Protein AF-A0A4Z2DL48-F1 (afdb_monomer)

Foldseek 3Di:
DDDDDDDDDDDPVVVPDDLVVVLVVCVVVVNDPVVSVVVVVVVPPDDDDDD

pLDDT: mean 89.33, std 10.44, range [63.72, 98.31]

Mean predicted aligned error: 6.42 Å

Solvent-accessible surface area (backbone atoms only — not comparable to full-atom 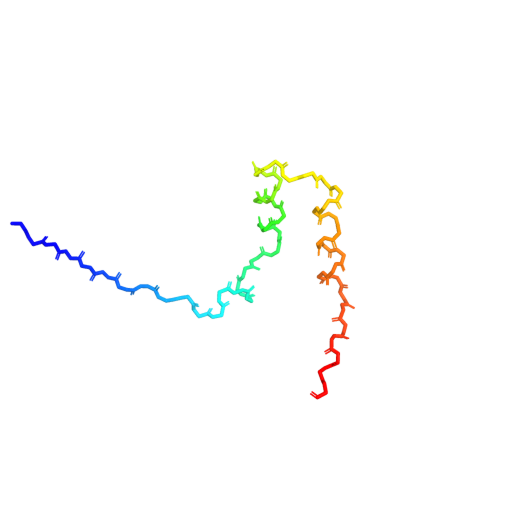values): 3542 Å² total; per-residue (Å²): 133,89,86,86,85,83,90,85,83,67,81,58,60,80,77,69,53,56,64,70,5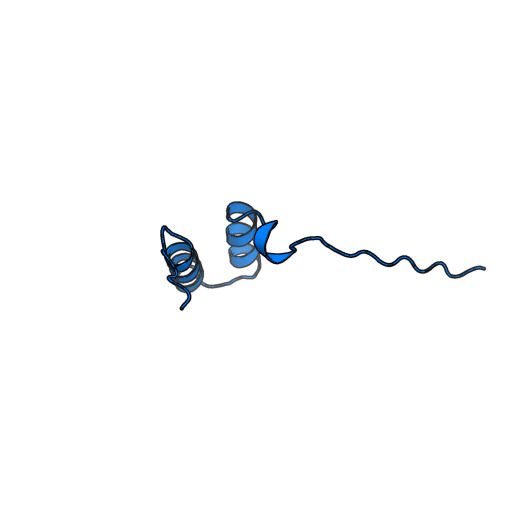9,50,55,51,51,42,51,74,71,65,51,57,66,73,58,55,51,51,53,52,52,66,70,52,88,66,84,80,81,81,131

Secondary structure (DSSP, 8-state):
-PPP------TTTTTSS-HHHHHHHHHHTT--HHHHHHHHHHHSS------

Nearest PDB structures (foldseek):
  1g5c-assembly2_D  TM=7.319E-01  e=1.412E+00  Methanothermobacter thermautotrophicus

Organism: Schistosoma japonicum (NCBI:txid6182)

Sequence (51 aa):
RPTIVVFLDLKAAFDSVDRKVLWQCLSLKGVPKKYINLIQALYSKTTGRVR

Structure (mmCIF, N/CA/C/O backbone):
data_AF-A0A4Z2DL48-F1
#
_entry.id   AF-A0A4Z2DL48-F1
#
loop_
_atom_site.group_PDB
_atom_site.id
_atom_site.type_symbol
_atom_site.label_atom_id
_atom_site.label_alt_id
_atom_site.label_comp_id
_atom_site.label_asym_id
_atom_site.label_entity_id
_atom_site.label_seq_id
_atom_site.pdbx_PDB_ins_code
_atom_site.Cartn_x
_atom_site.Cartn_y
_atom_site.Cartn_z
_atom_site.occupancy
_atom_site.B_iso_or_equiv
_atom_site.auth_seq_id
_atom_site.auth_comp_id
_atom_site.auth_asym_id
_atom_site.auth_atom_id
_atom_site.pdbx_PDB_model_num
ATOM 1 N N . ARG A 1 1 ? 10.978 5.449 -38.227 1.00 80.81 1 ARG A N 1
ATOM 2 C CA . ARG A 1 1 ? 11.038 5.789 -36.783 1.00 80.81 1 ARG A CA 1
ATOM 3 C C . ARG A 1 1 ? 11.301 4.493 -36.031 1.00 80.81 1 ARG A C 1
ATOM 5 O O . ARG A 1 1 ? 10.512 3.580 -36.236 1.00 80.81 1 ARG A O 1
ATOM 12 N N . PRO A 1 2 ? 12.400 4.358 -35.275 1.00 81.69 2 PRO A N 1
ATOM 13 C CA . PRO A 1 2 ? 12.661 3.132 -34.531 1.00 81.69 2 PRO A CA 1
ATOM 14 C C . PRO A 1 2 ? 11.747 3.049 -33.303 1.00 81.69 2 PRO A C 1
ATOM 16 O O . PRO A 1 2 ? 11.524 4.050 -32.624 1.00 81.69 2 PRO A O 1
ATOM 19 N N . THR A 1 3 ? 11.229 1.854 -33.034 1.00 88.75 3 THR A N 1
ATOM 20 C CA . THR A 1 3 ? 10.518 1.523 -31.795 1.00 88.75 3 THR A CA 1
ATOM 21 C C . THR A 1 3 ? 11.530 0.906 -30.841 1.00 88.75 3 THR A C 1
ATOM 23 O O . THR A 1 3 ? 12.164 -0.088 -31.185 1.00 88.75 3 THR A O 1
ATOM 26 N N . ILE A 1 4 ? 11.704 1.500 -29.662 1.00 90.81 4 ILE A N 1
ATOM 27 C CA . ILE A 1 4 ? 12.612 1.000 -28.626 1.00 90.81 4 ILE A CA 1
ATOM 28 C C . ILE A 1 4 ? 11.773 0.320 -27.547 1.00 90.81 4 ILE A C 1
ATOM 30 O O . ILE A 1 4 ? 10.776 0.881 -27.094 1.00 90.81 4 ILE A O 1
ATOM 34 N N . VAL A 1 5 ? 12.193 -0.873 -27.131 1.00 91.12 5 VAL A N 1
ATOM 35 C CA . VAL A 1 5 ? 11.598 -1.619 -26.017 1.00 91.12 5 VAL 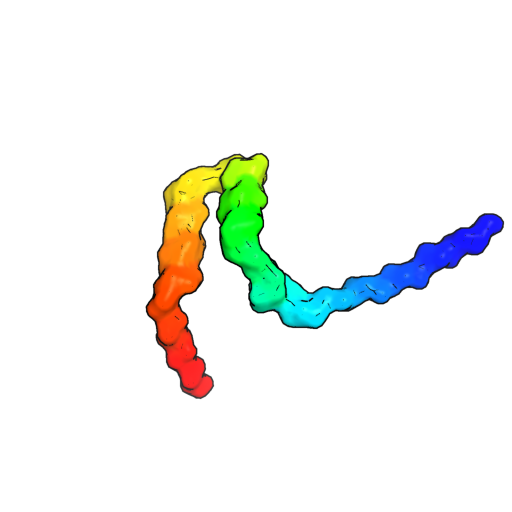A CA 1
ATOM 36 C C . VAL A 1 5 ? 12.661 -1.795 -24.941 1.00 91.12 5 VAL A C 1
ATOM 38 O O . VAL A 1 5 ? 13.793 -2.166 -25.242 1.00 91.12 5 VAL A O 1
ATOM 41 N N . VAL A 1 6 ? 12.292 -1.525 -23.691 1.00 93.62 6 VAL A N 1
ATOM 42 C CA . VAL A 1 6 ? 13.148 -1.709 -22.514 1.00 93.62 6 VAL A CA 1
ATOM 43 C C . VAL A 1 6 ? 12.425 -2.630 -21.543 1.00 93.62 6 VAL A C 1
ATOM 45 O O . VAL A 1 6 ? 11.239 -2.438 -21.274 1.00 93.62 6 VAL A O 1
ATOM 48 N N . PHE A 1 7 ? 13.145 -3.615 -21.014 1.00 89.31 7 PHE A N 1
ATOM 49 C CA . PHE A 1 7 ? 12.648 -4.494 -19.963 1.00 89.31 7 PHE A CA 1
ATOM 50 C C . PHE A 1 7 ? 13.089 -3.963 -18.598 1.00 89.31 7 PHE A C 1
ATOM 52 O O . PHE A 1 7 ? 14.269 -3.687 -18.386 1.00 89.31 7 PHE A O 1
ATOM 59 N N . LEU A 1 8 ? 12.129 -3.816 -17.686 1.00 93.62 8 LEU A N 1
ATOM 60 C CA . LEU A 1 8 ? 12.343 -3.407 -16.301 1.00 93.62 8 LEU A CA 1
ATOM 61 C C . LEU A 1 8 ? 11.876 -4.538 -15.392 1.00 93.62 8 LEU A C 1
ATOM 63 O O . LEU A 1 8 ? 10.696 -4.883 -15.399 1.00 93.62 8 LEU A O 1
ATOM 67 N N . ASP A 1 9 ? 12.803 -5.087 -14.614 1.00 93.88 9 ASP A N 1
ATOM 68 C CA . ASP A 1 9 ? 12.500 -6.034 -13.546 1.00 93.88 9 ASP A CA 1
ATOM 69 C C . ASP A 1 9 ? 12.708 -5.369 -12.183 1.00 93.88 9 ASP A C 1
ATOM 71 O O . ASP A 1 9 ? 13.644 -4.588 -11.984 1.00 93.88 9 ASP A O 1
ATOM 75 N N . LEU A 1 10 ? 11.812 -5.669 -11.245 1.00 92.38 10 LEU A N 1
ATOM 76 C CA . LEU A 1 10 ? 11.859 -5.140 -9.888 1.00 92.38 10 LEU A CA 1
ATOM 77 C C . LEU A 1 10 ? 12.304 -6.245 -8.938 1.00 92.38 10 LEU A C 1
ATOM 79 O O . LEU A 1 10 ? 11.541 -7.153 -8.599 1.00 92.38 10 LEU A O 1
ATOM 83 N N . LYS A 1 11 ? 13.538 -6.124 -8.445 1.00 93.06 11 LYS A N 1
ATOM 84 C CA . LYS A 1 11 ? 14.081 -7.048 -7.452 1.00 93.06 11 LYS A CA 1
ATOM 85 C C . LYS A 1 11 ? 13.208 -7.042 -6.195 1.00 93.06 11 LYS A C 1
ATOM 87 O O . LYS A 1 11 ? 13.053 -6.004 -5.556 1.00 93.06 11 LYS A O 1
ATOM 92 N N . ALA A 1 12 ? 12.697 -8.215 -5.820 1.00 92.44 12 ALA A N 1
ATOM 93 C CA . ALA A 1 12 ? 11.879 -8.407 -4.620 1.00 92.44 12 ALA A CA 1
ATOM 94 C C . ALA A 1 12 ? 10.710 -7.401 -4.529 1.00 92.44 12 ALA A C 1
ATOM 96 O O . ALA A 1 12 ? 10.533 -6.699 -3.530 1.00 92.44 12 ALA A O 1
ATOM 97 N N . ALA A 1 13 ? 9.916 -7.304 -5.601 1.00 92.88 13 ALA A N 1
ATOM 98 C CA . ALA A 1 13 ? 8.843 -6.317 -5.743 1.00 92.88 13 ALA A CA 1
ATOM 99 C C . ALA A 1 13 ? 7.846 -6.294 -4.567 1.00 92.88 13 ALA A C 1
ATOM 101 O O . ALA A 1 13 ? 7.355 -5.233 -4.209 1.00 92.88 13 ALA A O 1
ATOM 102 N N . PHE A 1 14 ? 7.559 -7.430 -3.925 1.00 87.94 14 PHE A N 1
ATOM 103 C CA . PHE A 1 14 ? 6.630 -7.479 -2.786 1.00 87.94 14 PHE A CA 1
ATOM 104 C C . PHE A 1 14 ? 7.251 -7.019 -1.458 1.00 87.94 14 PHE A C 1
ATOM 106 O O . PHE A 1 14 ? 6.568 -6.409 -0.622 1.00 87.94 14 PHE A O 1
ATOM 113 N N . ASP A 1 15 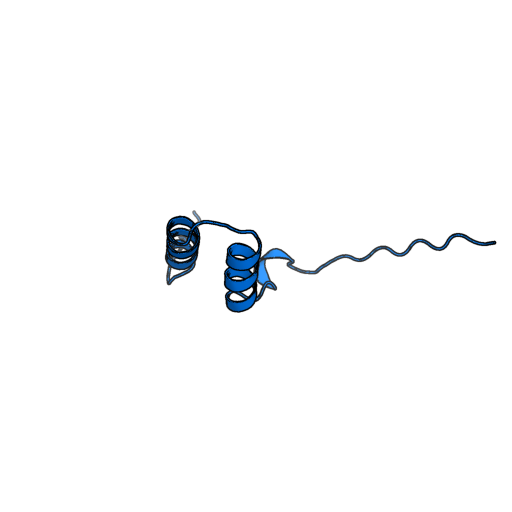? 8.539 -7.307 -1.270 1.00 89.75 15 ASP A N 1
ATOM 114 C CA . ASP A 1 15 ? 9.286 -6.983 -0.052 1.00 89.75 15 ASP A CA 1
ATOM 115 C C . ASP A 1 15 ? 9.729 -5.517 -0.031 1.00 89.75 15 ASP A C 1
ATOM 117 O O . ASP A 1 15 ? 9.811 -4.908 1.032 1.00 89.75 15 ASP A O 1
ATOM 121 N N . SER A 1 16 ? 9.962 -4.936 -1.209 1.00 91.56 16 SER A N 1
ATOM 122 C CA . SER A 1 16 ? 10.395 -3.542 -1.382 1.00 91.56 16 SER A CA 1
ATOM 123 C C . SER A 1 16 ? 9.269 -2.507 -1.267 1.00 91.56 16 SER A C 1
ATOM 125 O O . SER A 1 16 ? 9.543 -1.308 -1.221 1.00 91.56 16 SER A O 1
ATOM 127 N N . VAL A 1 17 ? 8.003 -2.930 -1.188 1.00 92.19 17 VAL A N 1
ATOM 128 C CA . VAL A 1 17 ? 6.862 -2.011 -1.046 1.00 92.19 17 VAL A CA 1
ATOM 129 C C . VAL A 1 17 ? 6.812 -1.411 0.359 1.00 92.19 17 VAL A C 1
ATOM 131 O O . VAL A 1 17 ? 6.567 -2.117 1.343 1.00 92.19 17 VAL A O 1
ATOM 134 N N . ASP A 1 18 ? 6.919 -0.082 0.438 1.00 93.50 18 ASP A N 1
ATOM 135 C CA . ASP A 1 18 ? 6.660 0.671 1.665 1.00 93.50 18 ASP A CA 1
ATOM 136 C C . ASP A 1 18 ? 5.205 0.471 2.123 1.00 93.50 18 ASP A C 1
ATOM 138 O O . ASP A 1 18 ? 4.235 0.741 1.405 1.00 93.50 18 ASP A O 1
ATOM 142 N N . ARG A 1 19 ? 5.046 -0.008 3.359 1.00 92.56 19 ARG A N 1
ATOM 143 C CA . ARG A 1 19 ? 3.732 -0.342 3.914 1.00 92.56 19 ARG A CA 1
ATOM 144 C C . ARG A 1 19 ? 2.864 0.894 4.161 1.00 92.56 19 ARG A C 1
ATOM 146 O O . ARG A 1 19 ? 1.659 0.812 3.961 1.00 92.56 19 ARG A O 1
ATOM 153 N N . LYS A 1 20 ? 3.429 2.048 4.536 1.00 93.50 20 LYS A N 1
ATOM 154 C CA . LYS A 1 20 ? 2.654 3.292 4.710 1.00 93.50 20 LYS A CA 1
ATOM 155 C C . LYS A 1 20 ? 2.067 3.750 3.380 1.00 93.50 20 LYS A C 1
ATOM 157 O O . LYS A 1 20 ? 0.887 4.100 3.333 1.00 93.50 20 LYS A O 1
ATOM 162 N N . VAL A 1 21 ? 2.867 3.690 2.314 1.00 95.44 21 VAL A N 1
ATOM 163 C CA . VAL A 1 21 ? 2.418 4.015 0.953 1.00 95.44 21 VAL A CA 1
ATOM 164 C C . VAL A 1 21 ? 1.324 3.042 0.511 1.00 95.44 21 VAL A C 1
ATOM 166 O O . VAL A 1 21 ? 0.292 3.475 0.004 1.00 95.44 21 VAL A O 1
ATOM 169 N N . LEU A 1 22 ? 1.473 1.745 0.797 1.00 95.25 22 LEU A N 1
ATOM 170 C CA . LEU A 1 22 ? 0.443 0.744 0.504 1.00 95.25 22 LEU A CA 1
ATOM 171 C C . LEU A 1 22 ? -0.910 1.080 1.160 1.00 95.25 22 LEU A C 1
ATOM 173 O O . LEU A 1 22 ? -1.946 1.005 0.498 1.00 95.25 22 LEU A O 1
ATOM 177 N N . TRP A 1 23 ? -0.925 1.499 2.431 1.00 95.50 23 TRP A N 1
ATOM 178 C CA . TRP A 1 23 ? -2.162 1.887 3.128 1.00 95.50 23 TRP A CA 1
ATOM 179 C C . TRP A 1 23 ? -2.835 3.100 2.485 1.00 95.50 23 TRP A C 1
ATOM 181 O O . TRP A 1 23 ? -4.055 3.109 2.306 1.00 95.50 23 TRP A O 1
ATOM 191 N N . GLN A 1 24 ? -2.041 4.103 2.103 1.00 97.12 24 GLN A N 1
ATOM 192 C CA . GLN A 1 24 ? -2.531 5.287 1.399 1.00 97.12 24 GLN A CA 1
ATOM 193 C C . GLN A 1 24 ? -3.121 4.908 0.038 1.00 97.12 24 GLN A C 1
ATOM 195 O O . GLN A 1 24 ? -4.239 5.316 -0.274 1.00 97.12 24 GLN A O 1
ATOM 200 N N . CYS A 1 25 ? -2.431 4.067 -0.738 1.00 97.50 25 CYS A N 1
ATOM 201 C CA . CYS A 1 25 ? -2.918 3.589 -2.029 1.00 97.50 25 CYS A CA 1
ATOM 202 C C . CYS A 1 25 ? -4.255 2.848 -1.906 1.00 97.50 25 CYS A C 1
ATOM 204 O O . CYS A 1 25 ? -5.173 3.127 -2.673 1.00 97.50 25 CYS A O 1
ATOM 206 N N . LEU A 1 26 ? -4.398 1.944 -0.932 1.00 97.25 26 LEU A N 1
ATOM 207 C CA . LEU A 1 26 ? -5.654 1.218 -0.711 1.00 97.25 26 LEU A CA 1
ATOM 208 C C . LEU A 1 26 ? -6.801 2.169 -0.345 1.00 97.25 26 LEU A C 1
ATOM 210 O O . LEU A 1 26 ? -7.903 2.030 -0.875 1.00 97.25 26 LEU A O 1
ATOM 214 N N . SER A 1 27 ? -6.535 3.173 0.496 1.00 97.69 27 SER A N 1
ATOM 215 C CA . SER A 1 27 ? -7.531 4.194 0.830 1.00 97.69 27 SER A CA 1
ATOM 216 C C . SER A 1 27 ? -7.938 5.018 -0.395 1.00 97.69 27 SER A C 1
ATOM 218 O O . SER A 1 27 ? -9.126 5.246 -0.603 1.00 97.69 27 SER A O 1
ATOM 220 N N . LEU A 1 28 ? -6.977 5.434 -1.229 1.00 98.31 28 LEU A N 1
ATOM 221 C CA . LEU A 1 28 ? -7.238 6.190 -2.462 1.00 98.31 28 LEU A CA 1
ATOM 222 C C . LEU A 1 28 ? -8.017 5.373 -3.500 1.00 98.31 28 LEU A C 1
ATOM 224 O O . LEU A 1 28 ? -8.785 5.931 -4.276 1.00 98.31 28 LEU A O 1
ATOM 228 N N . LYS A 1 29 ? -7.851 4.047 -3.505 1.00 97.94 29 LYS A N 1
ATOM 229 C CA . LYS A 1 29 ? -8.620 3.121 -4.351 1.00 97.94 29 LYS A CA 1
ATOM 230 C C . LYS A 1 29 ? -10.013 2.799 -3.799 1.00 97.94 29 LYS A C 1
ATOM 232 O O . LYS A 1 29 ? -10.722 1.999 -4.399 1.00 97.94 29 LYS A O 1
ATOM 237 N N . GLY A 1 30 ? -10.414 3.413 -2.684 1.00 98.12 30 GLY A N 1
ATOM 238 C CA . GLY A 1 30 ? -11.7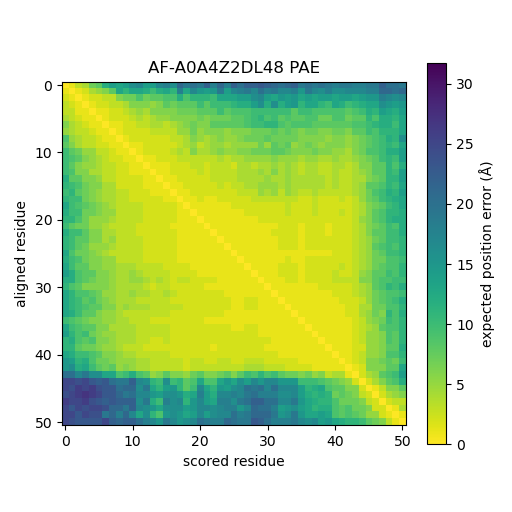45 3.244 -2.104 1.00 98.12 30 GLY A CA 1
ATOM 239 C C . GLY A 1 30 ? -11.926 1.943 -1.326 1.00 98.12 30 GLY A C 1
ATOM 240 O O . GLY A 1 30 ? -13.058 1.546 -1.057 1.00 98.12 30 GLY A O 1
ATOM 241 N N . VAL A 1 31 ? -10.837 1.265 -0.945 1.00 98.06 31 VAL A N 1
ATOM 242 C CA . VAL A 1 31 ? -10.932 0.056 -0.122 1.00 98.06 31 VAL A CA 1
ATOM 243 C C . VAL A 1 31 ? -11.477 0.439 1.259 1.00 98.06 31 VAL A C 1
ATOM 245 O O . VAL A 1 31 ? -10.901 1.301 1.928 1.00 98.06 31 VAL A O 1
ATOM 248 N N . PRO A 1 32 ? -12.565 -0.195 1.736 1.00 98.25 32 PRO A N 1
ATOM 249 C CA . PRO A 1 32 ? -13.123 0.126 3.042 1.00 98.25 32 PRO A CA 1
ATOM 250 C C . PRO A 1 32 ? -12.109 -0.057 4.173 1.00 98.25 32 PRO A C 1
ATOM 252 O O . PRO A 1 32 ? -11.403 -1.068 4.240 1.00 98.25 32 PRO A O 1
ATOM 255 N N . LYS A 1 33 ? -12.108 0.878 5.130 1.00 97.25 33 LYS A N 1
ATOM 256 C CA . LYS A 1 33 ? -11.154 0.914 6.254 1.00 97.25 33 LYS A CA 1
ATOM 257 C C . LYS A 1 33 ? -11.070 -0.402 7.038 1.00 97.25 33 LYS A C 1
ATOM 259 O O . LYS A 1 33 ? -9.986 -0.776 7.471 1.00 97.25 33 LYS A O 1
ATOM 264 N N . LYS A 1 34 ? -12.181 -1.143 7.160 1.00 97.75 34 LYS A N 1
ATOM 265 C CA . LYS A 1 34 ? -12.210 -2.469 7.807 1.00 97.75 34 LYS A CA 1
ATOM 266 C C . LYS A 1 34 ? -11.228 -3.467 7.176 1.00 97.75 34 LYS A C 1
ATOM 268 O O . LYS A 1 34 ? -10.574 -4.208 7.900 1.00 97.75 34 LYS A O 1
ATOM 273 N N .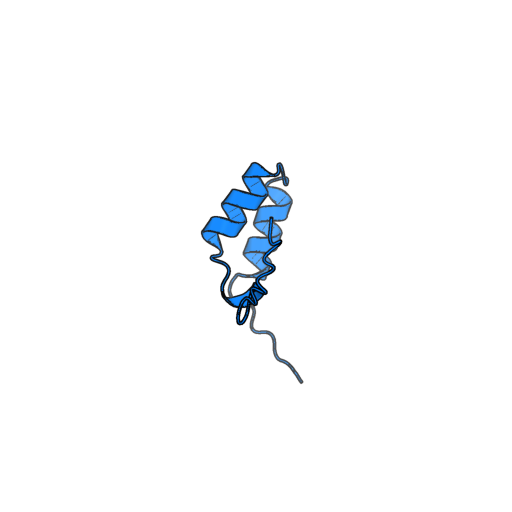 TYR A 1 35 ? -11.083 -3.452 5.850 1.00 97.50 35 TYR A N 1
ATOM 274 C CA . TYR A 1 35 ? -10.170 -4.347 5.138 1.00 97.50 35 TYR A CA 1
ATOM 275 C C . TYR A 1 35 ? -8.722 -3.866 5.229 1.00 97.50 35 TYR A C 1
ATOM 277 O O . TYR A 1 35 ? -7.826 -4.679 5.420 1.00 97.50 35 TYR A O 1
ATOM 285 N N . ILE A 1 36 ? -8.488 -2.551 5.173 1.00 96.88 36 ILE A N 1
ATOM 286 C CA . ILE A 1 36 ? -7.146 -1.976 5.360 1.00 96.88 36 ILE A CA 1
ATOM 287 C C . ILE A 1 36 ? -6.607 -2.325 6.753 1.00 96.88 36 ILE A C 1
ATOM 289 O O . ILE A 1 36 ? -5.478 -2.794 6.870 1.00 96.88 36 ILE A O 1
ATOM 293 N N . ASN A 1 37 ? -7.431 -2.174 7.793 1.00 95.69 37 ASN A N 1
ATOM 294 C CA . ASN A 1 37 ? -7.067 -2.532 9.164 1.00 95.69 37 ASN A CA 1
ATOM 295 C C . ASN A 1 37 ? -6.749 -4.030 9.304 1.00 95.69 37 ASN A C 1
ATOM 297 O O . ASN A 1 37 ? -5.789 -4.389 9.980 1.00 95.69 37 ASN A O 1
ATOM 301 N N . LEU A 1 38 ? -7.529 -4.903 8.653 1.00 94.81 38 LEU A N 1
ATOM 302 C CA . LEU A 1 38 ? -7.273 -6.345 8.650 1.00 94.81 38 LEU A CA 1
ATOM 303 C C . LEU A 1 38 ? -5.912 -6.664 8.019 1.00 94.81 38 LEU A C 1
ATOM 305 O O . LEU A 1 38 ? -5.128 -7.407 8.600 1.00 94.81 38 LEU A O 1
ATOM 309 N N . ILE A 1 39 ? -5.601 -6.068 6.866 1.00 92.38 39 ILE A N 1
ATOM 310 C CA . ILE A 1 39 ? -4.312 -6.270 6.192 1.00 92.38 39 ILE A CA 1
ATOM 311 C C . ILE A 1 39 ? -3.163 -5.742 7.063 1.00 92.38 39 ILE A C 1
ATOM 313 O O . ILE A 1 39 ? -2.168 -6.435 7.248 1.00 92.38 39 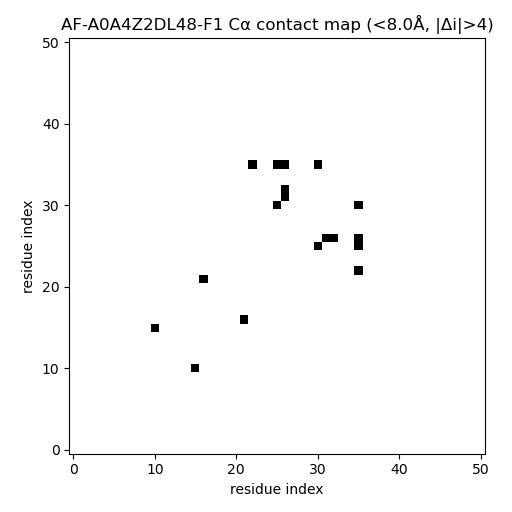ILE A O 1
ATOM 317 N N . GLN A 1 40 ? -3.305 -4.555 7.657 1.00 93.56 40 GLN A N 1
ATOM 318 C CA . GLN A 1 40 ? -2.320 -4.010 8.598 1.00 93.56 40 GLN A CA 1
ATOM 319 C C . GLN A 1 40 ? -2.057 -4.954 9.776 1.00 93.56 40 GLN A C 1
ATOM 321 O O . GLN A 1 40 ? -0.900 -5.149 10.145 1.00 93.56 40 GLN A O 1
ATOM 326 N N . ALA A 1 41 ? -3.108 -5.568 10.329 1.00 92.50 41 ALA A N 1
ATOM 327 C CA . ALA A 1 41 ? -2.983 -6.545 11.405 1.00 92.50 41 ALA A CA 1
ATOM 328 C C . ALA A 1 41 ? -2.213 -7.798 10.955 1.00 92.50 41 ALA A C 1
ATOM 330 O O . ALA A 1 41 ? -1.337 -8.261 11.682 1.00 92.50 41 ALA A O 1
ATOM 331 N N . LEU A 1 42 ? -2.462 -8.296 9.737 1.00 88.75 42 LEU A N 1
ATOM 332 C CA . LEU A 1 42 ? -1.726 -9.433 9.166 1.00 88.75 42 LEU A CA 1
ATOM 333 C C . LEU A 1 42 ? -0.231 -9.144 8.978 1.00 88.75 42 LEU A C 1
ATOM 335 O O . LEU A 1 42 ? 0.581 -10.049 9.109 1.00 88.75 42 LEU A O 1
ATOM 339 N N . TYR A 1 43 ? 0.144 -7.894 8.701 1.00 87.12 43 TYR A N 1
ATOM 340 C CA . TYR A 1 43 ? 1.551 -7.487 8.613 1.00 87.12 43 TYR A CA 1
ATOM 341 C C . TYR A 1 43 ? 2.170 -7.113 9.968 1.00 87.12 43 TYR A C 1
ATOM 343 O O . TYR A 1 43 ? 3.381 -6.893 10.054 1.00 87.12 43 TYR A O 1
ATOM 351 N N . SER A 1 44 ? 1.377 -7.028 11.039 1.00 83.50 44 SER A N 1
ATOM 352 C CA . SER A 1 44 ? 1.877 -6.705 12.372 1.00 83.50 44 SER A CA 1
ATOM 353 C C . SER A 1 44 ? 2.358 -7.969 13.097 1.00 83.50 44 SER A C 1
ATOM 355 O O . SER A 1 44 ? 1.569 -8.829 13.465 1.00 83.50 44 SER A O 1
ATOM 357 N N . LYS A 1 45 ? 3.678 -8.075 13.314 1.00 68.19 45 LYS A N 1
ATOM 358 C CA . LYS A 1 45 ? 4.334 -9.054 14.212 1.00 68.19 45 LYS A CA 1
ATOM 359 C C . LYS A 1 45 ? 3.877 -10.521 14.073 1.00 6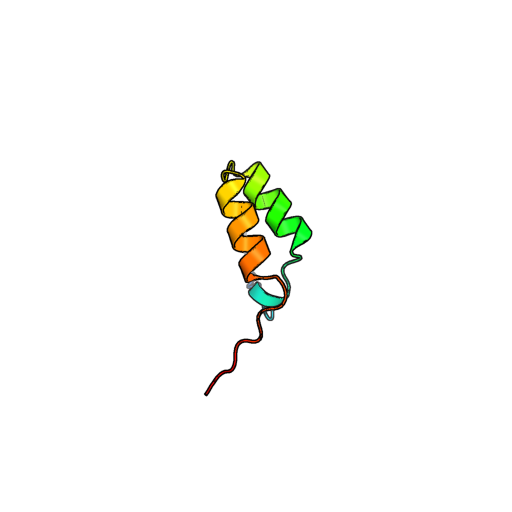8.19 45 LYS A C 1
ATOM 361 O O . LYS A 1 45 ? 3.799 -11.241 15.065 1.00 68.19 45 LYS A O 1
ATOM 366 N N . THR A 1 46 ? 3.638 -11.002 12.859 1.00 64.38 46 THR A N 1
ATOM 367 C CA . THR A 1 46 ? 3.393 -12.429 12.609 1.00 64.38 46 THR A CA 1
ATOM 368 C C . THR A 1 46 ? 4.708 -13.181 12.404 1.00 64.38 46 THR A C 1
ATOM 370 O O . THR A 1 46 ? 5.413 -12.954 11.422 1.00 64.38 46 THR A O 1
ATOM 373 N N . THR A 1 47 ? 5.039 -14.110 13.304 1.00 64.12 47 THR A N 1
ATOM 374 C CA . THR A 1 47 ? 6.095 -15.111 13.091 1.00 64.12 47 THR A CA 1
ATOM 375 C C . THR A 1 47 ? 5.532 -16.274 12.275 1.00 64.12 47 THR A C 1
ATOM 377 O O . THR A 1 47 ? 4.936 -17.208 12.805 1.00 64.12 47 THR A O 1
ATOM 380 N N . GLY A 1 48 ? 5.707 -16.222 10.955 1.00 63.97 48 GLY A N 1
ATOM 381 C CA . GLY A 1 48 ? 5.429 -17.364 1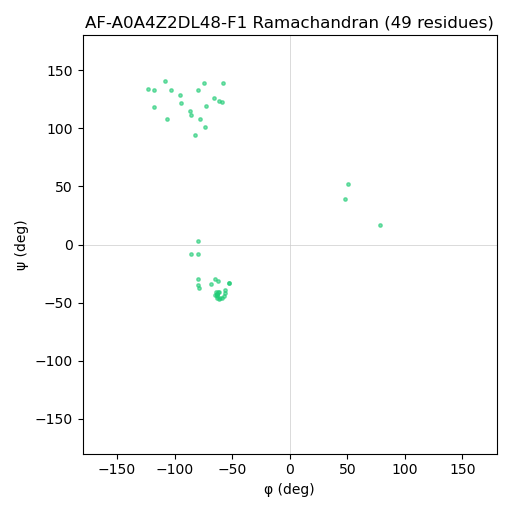0.088 1.00 63.97 48 GLY A CA 1
ATOM 382 C C . GLY A 1 48 ? 6.515 -18.422 10.261 1.00 63.97 48 GLY A C 1
ATOM 383 O O . GLY A 1 48 ? 7.607 -18.273 9.721 1.00 63.97 48 GLY A O 1
ATOM 384 N N . ARG A 1 49 ? 6.248 -19.485 11.029 1.00 67.50 49 ARG A N 1
ATOM 385 C CA . ARG A 1 49 ? 7.132 -20.657 11.061 1.00 67.50 49 ARG A CA 1
ATOM 386 C C . ARG A 1 49 ? 6.872 -21.488 9.806 1.00 67.50 49 ARG A C 1
ATOM 388 O O . ARG A 1 49 ? 5.839 -22.143 9.707 1.00 67.50 49 ARG A O 1
ATOM 395 N N . VAL A 1 50 ? 7.817 -21.464 8.876 1.00 64.44 50 VAL A N 1
ATOM 396 C CA . VAL A 1 50 ? 7.847 -22.376 7.726 1.00 64.44 50 VAL A CA 1
ATOM 397 C C . VAL A 1 50 ? 8.414 -23.721 8.208 1.00 64.44 50 VAL A C 1
ATOM 399 O O . VAL A 1 50 ? 9.383 -23.725 8.969 1.00 64.44 50 VAL A O 1
ATOM 402 N N . ARG A 1 51 ? 7.764 -24.840 7.859 1.00 63.72 51 ARG A N 1
ATOM 403 C CA . ARG A 1 51 ? 8.320 -26.196 8.033 1.00 63.72 51 ARG A CA 1
ATOM 404 C C . ARG A 1 51 ? 9.148 -26.571 6.818 1.00 63.72 51 ARG A C 1
ATOM 406 O O . ARG A 1 51 ? 8.744 -26.150 5.713 1.00 63.72 51 ARG A O 1
#

Radius of gyration: 16.82 Å; Cα contacts (8 Å, |Δi|>4): 9; chains: 1; bounding box: 27×32×51 Å